Protein AF-A0A0M8SNJ6-F1 (afdb_monomer_lite)

pLDDT: mean 88.15, std 12.91, range [37.78, 97.06]

Radius of gyration: 13.15 Å; chains: 1; bounding box: 35×19×40 Å

Foldseek 3Di:
DDDDFDKDKDKDFDQEDVVQVVVVVVLQQAFPWPDDWDWDDDPPDHGIITIIITGNVHGHPND

Structure (mmCIF, N/CA/C/O backbone):
data_AF-A0A0M8SNJ6-F1
#
_entry.id   AF-A0A0M8SNJ6-F1
#
loop_
_atom_site.group_PDB
_atom_site.id
_atom_site.type_symbol
_atom_site.label_atom_id
_atom_site.label_alt_id
_atom_site.label_comp_id
_atom_site.label_asym_id
_atom_site.label_entity_id
_atom_site.label_seq_id
_atom_site.pdbx_PDB_ins_code
_atom_site.Cartn_x
_atom_site.Cartn_y
_atom_site.Cartn_z
_atom_site.occupancy
_atom_site.B_iso_or_equiv
_atom_site.auth_seq_id
_atom_site.auth_comp_id
_atom_site.auth_asym_id
_atom_site.auth_atom_id
_atom_site.pdbx_PDB_model_num
ATOM 1 N N . MET A 1 1 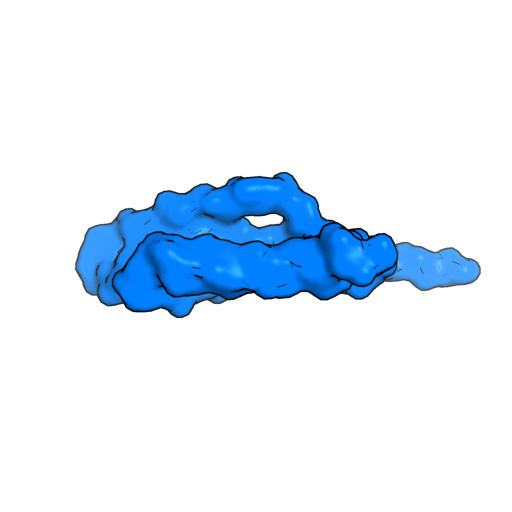? 8.930 -11.231 -30.096 1.00 37.78 1 MET A N 1
ATOM 2 C CA . MET A 1 1 ? 9.212 -10.822 -28.706 1.00 37.78 1 MET A CA 1
ATOM 3 C C . MET A 1 1 ? 7.902 -10.342 -28.111 1.00 37.78 1 MET A C 1
ATOM 5 O O . MET A 1 1 ? 7.422 -9.302 -28.531 1.00 37.78 1 MET A O 1
ATOM 9 N N . VAL A 1 2 ? 7.254 -11.145 -27.265 1.00 43.84 2 VAL A N 1
ATOM 10 C CA . VAL A 1 2 ? 6.001 -10.734 -26.613 1.00 43.84 2 VAL A CA 1
ATOM 11 C C . VAL A 1 2 ? 6.393 -9.965 -25.357 1.00 43.84 2 VAL A C 1
ATOM 13 O O . VAL A 1 2 ? 6.870 -10.559 -24.390 1.00 43.84 2 VAL A O 1
ATOM 16 N N . VAL A 1 3 ? 6.266 -8.643 -25.396 1.00 52.34 3 VAL A N 1
ATOM 17 C CA . VAL A 1 3 ? 6.324 -7.820 -24.188 1.00 52.34 3 VAL A CA 1
ATOM 18 C C . VAL A 1 3 ? 4.939 -7.933 -23.560 1.00 52.34 3 VAL A C 1
ATOM 20 O O . VAL A 1 3 ? 3.963 -7.453 -24.122 1.00 52.34 3 VAL A O 1
ATOM 23 N N . LEU A 1 4 ? 4.827 -8.688 -22.469 1.00 54.97 4 LEU A N 1
ATOM 24 C CA . LEU A 1 4 ? 3.631 -8.659 -21.631 1.00 54.97 4 LEU A CA 1
ATOM 25 C C . LEU A 1 4 ? 3.850 -7.546 -20.610 1.00 54.97 4 LEU A C 1
ATOM 27 O O . LEU A 1 4 ? 4.633 -7.742 -19.677 1.00 54.97 4 LEU A O 1
ATOM 31 N N . ASP A 1 5 ? 3.204 -6.400 -20.805 1.00 69.31 5 ASP A N 1
ATOM 32 C CA . ASP A 1 5 ? 3.124 -5.333 -19.806 1.00 69.31 5 ASP A CA 1
ATOM 33 C C . ASP A 1 5 ? 2.240 -5.834 -18.652 1.00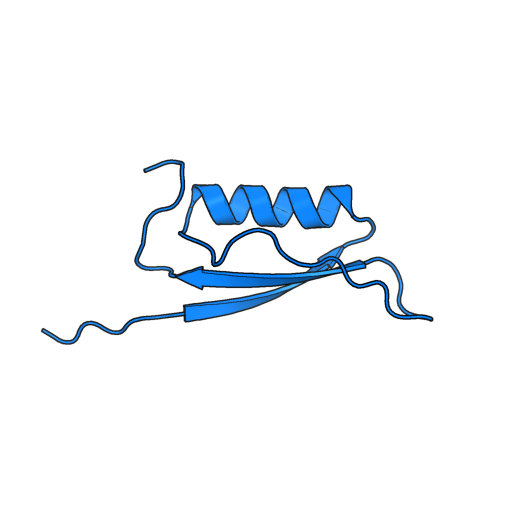 69.31 5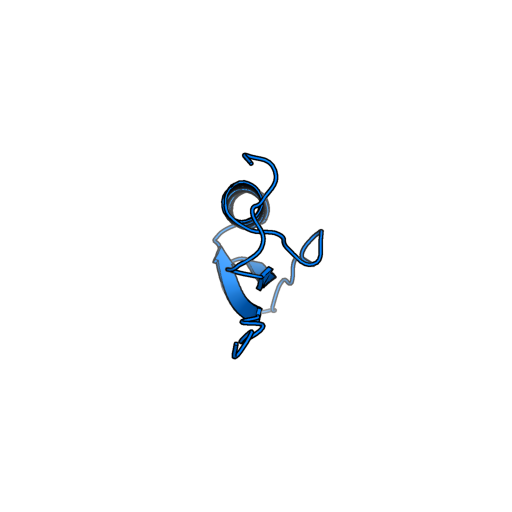 ASP A C 1
ATOM 35 O O . ASP A 1 5 ? 1.018 -5.930 -18.778 1.00 69.31 5 ASP A O 1
ATOM 39 N N . ILE A 1 6 ? 2.863 -6.270 -17.551 1.00 82.56 6 ILE A N 1
ATOM 40 C CA . ILE A 1 6 ? 2.154 -6.846 -16.401 1.00 82.56 6 ILE A CA 1
ATOM 41 C C . ILE A 1 6 ? 2.000 -5.758 -15.344 1.00 82.56 6 ILE A C 1
ATOM 43 O O . ILE A 1 6 ? 2.928 -5.477 -14.585 1.00 82.56 6 ILE A O 1
ATOM 47 N N . LEU A 1 7 ? 0.798 -5.190 -15.285 1.00 89.88 7 LEU A N 1
ATOM 48 C CA . LEU A 1 7 ? 0.366 -4.307 -14.211 1.00 89.88 7 LEU A CA 1
ATOM 49 C C . LEU A 1 7 ? -0.378 -5.125 -13.154 1.00 89.88 7 LEU A C 1
ATOM 51 O O . LEU A 1 7 ? -1.384 -5.769 -13.462 1.00 89.88 7 LEU A O 1
ATOM 55 N N . VAL A 1 8 ? 0.089 -5.078 -11.909 1.00 91.38 8 VAL A N 1
ATOM 56 C CA . VAL A 1 8 ? -0.623 -5.667 -10.768 1.00 91.38 8 VAL A CA 1
ATOM 57 C C . VAL A 1 8 ? -1.265 -4.586 -9.915 1.00 91.38 8 VAL A C 1
ATOM 59 O O . VAL A 1 8 ? -0.732 -3.486 -9.771 1.00 91.38 8 VAL A O 1
ATOM 62 N N . VAL A 1 9 ? -2.420 -4.915 -9.340 1.00 93.50 9 VAL A N 1
ATOM 63 C CA . VAL A 1 9 ? -3.142 -4.044 -8.411 1.00 93.50 9 V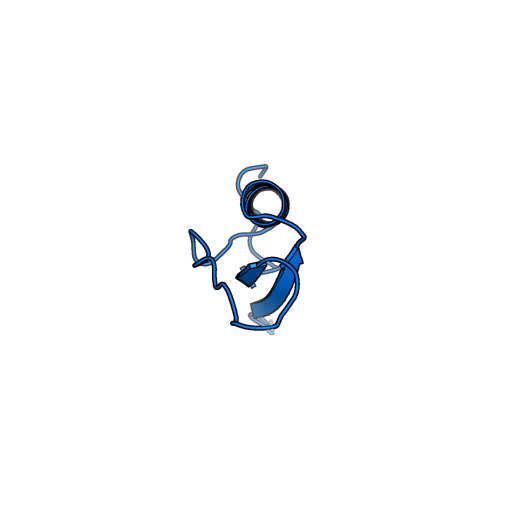AL A CA 1
ATOM 64 C C . VAL A 1 9 ? -3.136 -4.703 -7.043 1.00 93.50 9 VAL A C 1
ATOM 66 O O . VAL A 1 9 ? -3.703 -5.782 -6.878 1.00 93.50 9 VAL A O 1
ATOM 69 N N . LEU A 1 10 ? -2.508 -4.050 -6.069 1.00 92.75 10 LEU A N 1
ATOM 70 C CA . LEU A 1 10 ? -2.514 -4.480 -4.677 1.00 92.75 10 LEU A CA 1
ATOM 71 C C . LEU A 1 10 ? -3.488 -3.599 -3.899 1.00 92.75 10 LEU A C 1
ATOM 73 O O . LEU A 1 10 ? -3.312 -2.381 -3.829 1.00 92.75 10 LEU A O 1
ATOM 77 N N . ASP A 1 11 ? -4.518 -4.212 -3.322 1.00 94.62 11 ASP A N 1
ATOM 78 C CA . ASP A 1 11 ? -5.385 -3.564 -2.339 1.00 94.62 11 ASP A CA 1
ATOM 79 C C . ASP A 1 11 ? -4.904 -3.994 -0.947 1.00 94.62 11 ASP A C 1
ATOM 81 O O . ASP A 1 11 ? -4.918 -5.177 -0.606 1.00 94.62 11 ASP A O 1
ATOM 85 N N . ILE A 1 12 ? -4.367 -3.040 -0.191 1.00 94.06 12 ILE A N 1
ATOM 86 C CA . ILE A 1 12 ? -3.643 -3.289 1.058 1.00 94.06 12 ILE A CA 1
ATOM 87 C C . ILE A 1 12 ? -4.486 -2.735 2.196 1.00 94.06 12 ILE A C 1
ATOM 89 O O . ILE A 1 12 ? -4.810 -1.550 2.190 1.00 94.06 12 ILE A O 1
ATOM 93 N N . THR A 1 13 ? -4.800 -3.576 3.181 1.00 96.19 13 THR A N 1
ATOM 94 C CA . THR A 1 13 ? -5.421 -3.155 4.444 1.00 96.19 13 THR A CA 1
ATOM 95 C C . THR A 1 13 ? -4.370 -3.151 5.547 1.00 96.19 13 THR A C 1
ATOM 97 O O . THR A 1 13 ? -3.667 -4.143 5.729 1.00 96.19 13 THR A O 1
ATOM 100 N N . ALA A 1 14 ? -4.273 -2.054 6.291 1.00 96.56 14 ALA A N 1
ATOM 101 C CA . ALA A 1 14 ? -3.334 -1.890 7.396 1.00 96.56 14 ALA A CA 1
ATOM 102 C C . ALA A 1 14 ? -4.027 -1.277 8.618 1.00 96.56 14 ALA A C 1
ATOM 104 O O . ALA A 1 14 ? -5.061 -0.624 8.491 1.00 96.56 14 ALA A O 1
ATOM 105 N N . ALA A 1 15 ? -3.455 -1.478 9.807 1.00 96.50 15 ALA A N 1
ATOM 106 C CA . ALA A 1 15 ? -4.020 -0.959 11.055 1.00 96.50 15 ALA A CA 1
ATOM 107 C C . ALA A 1 15 ? -4.088 0.579 11.080 1.00 96.50 15 ALA A C 1
ATOM 109 O O . ALA A 1 15 ? -5.023 1.156 11.634 1.00 96.50 15 ALA A O 1
ATOM 110 N N . ASP A 1 16 ? -3.120 1.235 10.446 1.00 95.12 16 ASP A N 1
ATOM 111 C CA . ASP A 1 16 ? -2.978 2.682 10.408 1.00 95.12 16 ASP A CA 1
ATOM 112 C C . ASP A 1 16 ? -2.319 3.143 9.099 1.00 95.12 16 ASP A C 1
ATOM 114 O O . ASP A 1 16 ? -1.824 2.354 8.289 1.00 95.12 16 ASP A O 1
ATOM 118 N N . GLU A 1 17 ? -2.347 4.455 8.895 1.00 95.62 17 GLU A N 1
ATOM 119 C CA . GLU A 1 17 ? -1.836 5.111 7.695 1.00 95.62 17 GLU A CA 1
ATOM 120 C C . GLU A 1 17 ? -0.322 4.984 7.533 1.00 95.62 17 GLU A C 1
ATOM 122 O O . GLU A 1 17 ? 0.143 4.757 6.419 1.00 95.62 17 GLU A O 1
ATOM 127 N N . ALA A 1 18 ? 0.443 5.066 8.624 1.00 96.44 18 ALA A N 1
ATOM 128 C CA . ALA A 1 18 ? 1.895 4.962 8.557 1.00 96.44 18 ALA A CA 1
ATOM 129 C C . ALA A 1 18 ? 2.314 3.556 8.108 1.00 96.44 18 ALA A C 1
ATOM 131 O O . ALA A 1 18 ? 3.170 3.420 7.237 1.00 96.44 18 ALA A O 1
ATOM 132 N N . THR A 1 19 ? 1.647 2.520 8.622 1.00 96.75 19 THR A N 1
ATOM 133 C CA . THR A 1 19 ? 1.853 1.133 8.185 1.00 96.75 19 THR A CA 1
ATOM 134 C C . THR A 1 19 ? 1.500 0.945 6.704 1.00 96.75 19 THR A C 1
ATOM 136 O O . THR A 1 19 ? 2.267 0.328 5.966 1.00 96.75 19 THR A O 1
ATOM 139 N N . ALA A 1 20 ? 0.374 1.495 6.234 1.00 96.31 20 ALA A N 1
ATOM 140 C CA . ALA A 1 20 ? -0.012 1.400 4.823 1.00 96.31 20 ALA A CA 1
ATOM 141 C C . ALA A 1 20 ? 1.033 2.049 3.898 1.00 96.31 20 ALA A C 1
ATOM 143 O O . ALA A 1 20 ? 1.450 1.451 2.906 1.00 96.31 20 ALA A O 1
ATOM 144 N N . LEU A 1 21 ? 1.484 3.256 4.249 1.00 94.44 21 LEU A N 1
ATOM 145 C CA . LEU A 1 21 ? 2.474 4.000 3.472 1.00 94.44 21 LEU A CA 1
ATOM 146 C C . LEU A 1 21 ? 3.861 3.347 3.523 1.00 94.44 21 LEU A C 1
ATOM 148 O O . LEU A 1 21 ? 4.560 3.356 2.516 1.00 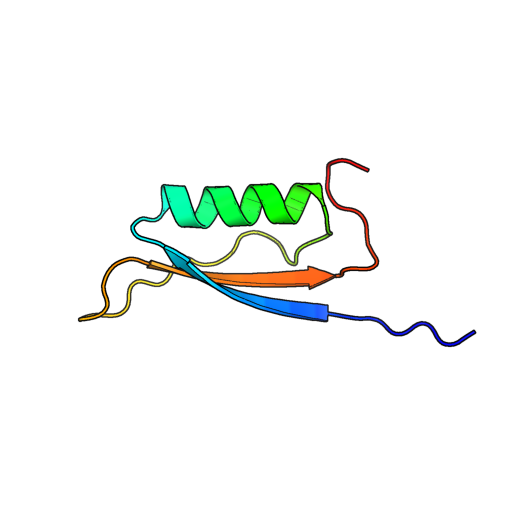94.44 21 LEU A O 1
ATOM 152 N N . ALA A 1 22 ? 4.243 2.719 4.639 1.00 95.81 22 ALA A N 1
ATOM 153 C CA . ALA A 1 22 ? 5.477 1.938 4.715 1.00 95.81 22 ALA A CA 1
ATOM 154 C C . ALA A 1 22 ? 5.475 0.773 3.712 1.00 95.81 22 ALA A C 1
ATOM 156 O O . ALA A 1 22 ? 6.452 0.586 2.993 1.00 95.81 22 ALA A O 1
ATOM 157 N N . VAL A 1 23 ? 4.360 0.040 3.592 1.00 95.00 23 VAL A N 1
ATOM 158 C CA . VAL A 1 23 ? 4.228 -1.027 2.584 1.00 95.00 23 VAL A CA 1
ATOM 159 C C . VAL A 1 23 ? 4.338 -0.466 1.164 1.00 95.00 23 VAL A C 1
ATOM 161 O O . VAL A 1 23 ? 5.018 -1.059 0.330 1.00 95.00 23 VAL A O 1
ATOM 164 N N . GLN A 1 24 ? 3.708 0.677 0.874 1.00 94.50 24 GLN A N 1
ATOM 165 C CA . GLN A 1 24 ? 3.842 1.326 -0.433 1.00 94.50 24 GLN A CA 1
ATOM 166 C C . GLN A 1 24 ? 5.304 1.693 -0.741 1.00 94.50 24 GLN A C 1
ATOM 168 O O . GLN A 1 24 ? 5.780 1.374 -1.828 1.00 94.50 24 GLN A O 1
ATOM 173 N N . SER A 1 25 ? 6.017 2.308 0.207 1.00 94.38 25 SER A N 1
ATOM 174 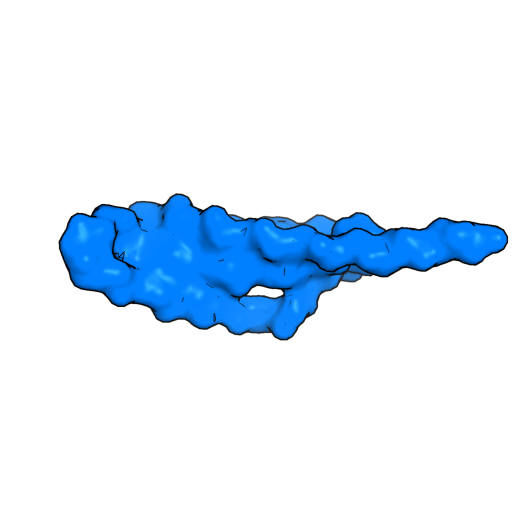C CA . SER A 1 25 ? 7.429 2.678 0.045 1.00 94.38 25 SER A CA 1
ATOM 175 C C . SER A 1 25 ? 8.331 1.468 -0.199 1.00 94.38 25 SER A C 1
ATOM 177 O O . SER A 1 25 ? 9.282 1.552 -0.970 1.00 94.38 25 SER A O 1
ATOM 179 N N . GLU A 1 26 ? 8.046 0.325 0.429 1.00 94.38 26 GLU A N 1
ATOM 180 C CA . GLU A 1 26 ? 8.757 -0.922 0.132 1.00 94.38 26 GLU A CA 1
ATOM 181 C C . GLU A 1 26 ? 8.487 -1.382 -1.303 1.00 94.38 26 GLU A C 1
ATOM 183 O O . GLU A 1 26 ? 9.425 -1.672 -2.039 1.00 94.38 26 GLU A O 1
ATOM 188 N N . LEU A 1 27 ? 7.229 -1.381 -1.755 1.00 93.19 27 LEU A N 1
ATOM 189 C CA . LEU A 1 27 ? 6.887 -1.751 -3.135 1.00 93.19 27 LEU A CA 1
ATOM 190 C C . LEU A 1 27 ? 7.565 -0.843 -4.173 1.00 93.19 27 LEU A C 1
ATOM 192 O O . LEU A 1 27 ? 7.997 -1.333 -5.214 1.00 93.19 27 LEU A O 1
ATOM 196 N N . GLU A 1 28 ? 7.689 0.450 -3.876 1.00 93.69 28 GLU A N 1
ATOM 197 C CA . GLU A 1 28 ? 8.360 1.444 -4.724 1.00 93.69 28 GLU A CA 1
ATOM 198 C C . GLU A 1 28 ? 9.863 1.213 -4.879 1.00 93.69 28 GLU A C 1
ATOM 200 O O . GLU A 1 28 ? 10.434 1.597 -5.900 1.00 93.69 28 GLU A O 1
ATOM 205 N N . GLN A 1 29 ? 10.511 0.568 -3.906 1.00 93.50 29 GLN A N 1
ATOM 206 C CA . GLN A 1 29 ? 11.923 0.204 -4.024 1.00 93.50 29 GLN A CA 1
ATOM 207 C C . GLN A 1 29 ? 12.121 -0.887 -5.079 1.00 93.50 29 GLN A C 1
ATOM 209 O O . GLN A 1 29 ? 13.062 -0.814 -5.870 1.00 93.50 29 GLN A O 1
ATOM 214 N N . TRP A 1 30 ? 11.216 -1.868 -5.124 1.00 91.06 30 TRP A N 1
ATOM 215 C CA . TRP A 1 30 ? 11.318 -3.024 -6.017 1.00 91.06 30 TRP A CA 1
ATOM 216 C C . TRP A 1 30 ? 10.790 -2.738 -7.423 1.00 91.06 30 TRP A C 1
ATOM 218 O O . TRP A 1 30 ? 11.422 -3.120 -8.411 1.00 91.06 30 TRP A O 1
ATOM 228 N N . TRP A 1 31 ? 9.653 -2.046 -7.526 1.00 92.88 31 TRP A N 1
ATOM 229 C CA . TRP A 1 31 ? 8.933 -1.852 -8.783 1.00 92.88 31 TRP A CA 1
ATOM 230 C C . TRP A 1 31 ? 8.486 -0.411 -8.977 1.00 92.88 31 TRP A C 1
ATOM 232 O O . TRP A 1 31 ? 8.161 0.296 -8.026 1.00 92.88 31 TRP A O 1
ATOM 242 N N . ALA A 1 32 ? 8.390 0.014 -10.234 1.00 90.69 32 ALA A N 1
ATOM 243 C CA . ALA A 1 32 ? 7.746 1.277 -10.548 1.00 90.69 32 ALA A CA 1
ATOM 244 C C . ALA A 1 32 ? 6.262 1.217 -10.162 1.00 90.69 32 ALA A C 1
ATOM 246 O O . ALA A 1 32 ? 5.537 0.296 -10.553 1.00 90.69 32 ALA A O 1
ATOM 247 N N . THR A 1 33 ? 5.803 2.226 -9.426 1.00 89.00 33 THR A N 1
ATOM 248 C CA . THR A 1 33 ? 4.397 2.386 -9.047 1.00 89.00 33 THR A CA 1
ATOM 249 C C . THR A 1 33 ? 3.782 3.601 -9.736 1.00 89.00 33 THR A C 1
ATOM 251 O O . THR A 1 33 ? 4.481 4.501 -10.206 1.00 89.00 33 THR A O 1
ATOM 254 N N . SER A 1 34 ? 2.450 3.658 -9.792 1.00 82.56 34 SER A N 1
ATOM 255 C CA . SER A 1 34 ? 1.709 4.798 -10.353 1.00 82.56 34 SER A CA 1
ATOM 256 C C . SER A 1 34 ? 1.777 6.086 -9.510 1.00 82.56 34 SER A C 1
ATOM 258 O O . SER A 1 34 ? 1.071 7.045 -9.820 1.00 82.56 34 SER A O 1
ATOM 260 N N . GLY A 1 35 ? 2.582 6.113 -8.443 1.00 79.19 35 GLY A N 1
ATOM 261 C CA . GLY A 1 35 ? 2.704 7.230 -7.506 1.00 79.19 35 GLY A CA 1
ATOM 262 C C . GLY A 1 35 ? 1.893 7.053 -6.220 1.00 79.19 35 GLY A C 1
ATOM 263 O O . GLY A 1 35 ? 1.370 5.974 -5.940 1.00 79.19 35 GLY A O 1
ATOM 264 N N . ALA A 1 36 ? 1.802 8.140 -5.443 1.00 84.88 36 ALA A N 1
ATOM 265 C CA . ALA A 1 36 ? 1.251 8.145 -4.089 1.00 84.88 36 ALA A CA 1
ATOM 266 C C . ALA A 1 36 ? -0.155 7.526 -4.006 1.00 84.88 36 ALA A C 1
ATOM 268 O O . ALA A 1 36 ? -1.110 8.042 -4.595 1.00 84.88 36 ALA A O 1
ATOM 269 N N . ALA A 1 37 ? -0.295 6.438 -3.244 1.00 88.31 37 ALA A N 1
ATOM 270 C CA . ALA A 1 37 ? -1.583 5.790 -3.066 1.00 88.31 37 ALA A CA 1
ATOM 271 C C . ALA A 1 37 ? -2.503 6.636 -2.176 1.00 88.31 37 ALA A C 1
ATOM 273 O O . ALA A 1 37 ? -2.107 7.174 -1.143 1.00 88.31 37 ALA A O 1
ATOM 274 N N . THR A 1 38 ? -3.777 6.735 -2.557 1.00 93.06 38 THR A N 1
ATOM 275 C CA . THR A 1 38 ? -4.781 7.399 -1.721 1.00 93.06 38 THR A CA 1
ATOM 276 C C . THR A 1 38 ? -5.197 6.492 -0.569 1.00 93.06 38 THR A C 1
ATOM 278 O O . THR A 1 38 ? -5.695 5.383 -0.790 1.00 93.06 38 THR A O 1
ATOM 281 N N . VAL A 1 39 ? -5.059 7.002 0.652 1.00 95.81 39 VAL A N 1
ATOM 282 C CA . VAL A 1 39 ? -5.503 6.339 1.881 1.00 95.81 39 VAL A CA 1
ATOM 283 C C . VAL A 1 39 ? -7.013 6.488 2.028 1.00 95.81 39 VAL A C 1
ATOM 285 O O . VAL A 1 39 ? -7.554 7.593 2.032 1.00 95.81 39 VAL A O 1
ATOM 288 N N . ARG A 1 40 ? -7.709 5.360 2.165 1.00 96.12 40 ARG A N 1
ATOM 289 C CA . ARG A 1 40 ? -9.159 5.286 2.353 1.00 96.12 40 ARG A CA 1
ATOM 290 C C . ARG A 1 40 ? -9.475 4.729 3.734 1.00 96.12 40 ARG A C 1
ATOM 292 O O . ARG A 1 40 ? -8.952 3.691 4.129 1.00 96.12 40 ARG A O 1
ATOM 299 N N . ARG A 1 41 ? -10.378 5.397 4.447 1.00 95.38 41 ARG A N 1
ATOM 300 C CA . ARG A 1 41 ? -10.986 4.896 5.686 1.00 95.38 41 ARG A CA 1
ATOM 301 C C . ARG A 1 41 ? -12.431 4.522 5.384 1.00 95.38 41 ARG A C 1
ATOM 303 O O . ARG A 1 41 ? -13.212 5.383 4.986 1.00 95.38 41 ARG A O 1
ATOM 310 N N . THR A 1 42 ? -12.777 3.249 5.547 1.00 93.62 42 THR A N 1
ATOM 311 C CA . THR A 1 42 ? -14.152 2.771 5.363 1.00 93.62 42 THR A CA 1
ATOM 312 C C . THR A 1 42 ? -14.852 2.748 6.722 1.00 93.62 42 THR A C 1
ATOM 314 O O . THR A 1 42 ? -14.373 2.056 7.621 1.00 93.62 42 THR A O 1
ATOM 317 N N . PRO A 1 43 ? -15.971 3.473 6.908 1.00 92.31 43 PRO A N 1
ATOM 318 C CA . PRO A 1 43 ? -16.727 3.426 8.156 1.00 92.31 43 PRO A CA 1
ATOM 319 C C . PRO A 1 43 ? -17.100 1.988 8.534 1.00 92.31 43 PRO A C 1
ATOM 321 O O . PRO A 1 43 ? -17.616 1.240 7.707 1.00 92.31 43 PRO A O 1
ATOM 324 N N . GLY A 1 44 ? -16.824 1.602 9.780 1.00 91.88 44 GLY A N 1
ATOM 325 C CA . GLY A 1 44 ? -17.094 0.253 10.290 1.00 91.88 44 GLY A CA 1
ATOM 326 C C . GLY A 1 44 ? -16.049 -0.810 9.929 1.00 91.88 44 GLY A C 1
ATOM 327 O O . GLY A 1 44 ? -16.116 -1.907 10.476 1.00 91.88 44 GLY A O 1
ATOM 328 N N . ALA A 1 45 ? -15.067 -0.505 9.074 1.00 89.62 45 ALA A N 1
ATOM 329 C CA . ALA A 1 45 ? -13.926 -1.384 8.835 1.00 89.62 45 ALA A CA 1
ATOM 330 C C . ALA A 1 45 ? -12.764 -1.027 9.782 1.00 89.62 45 ALA A C 1
ATOM 332 O O . ALA A 1 45 ? -12.503 0.159 10.006 1.00 89.62 45 ALA A O 1
ATOM 333 N N . PRO A 1 46 ? -12.043 -2.019 10.331 1.00 88.75 46 PRO A N 1
ATOM 334 C CA . PRO A 1 46 ? -10.831 -1.746 11.086 1.00 88.75 46 PRO A CA 1
ATOM 335 C C . PRO A 1 46 ? -9.711 -1.268 10.149 1.00 88.75 46 PRO A C 1
ATOM 337 O O . PRO A 1 46 ? -9.426 -1.902 9.133 1.00 88.75 46 PRO A O 1
ATOM 340 N N . GLY A 1 47 ? -9.055 -0.169 10.524 1.00 95.00 47 GLY A N 1
ATOM 341 C CA . GLY A 1 47 ? -7.852 0.328 9.857 1.00 95.00 47 GLY A CA 1
ATOM 342 C C . GLY A 1 47 ? -8.095 1.175 8.604 1.00 95.00 47 GLY A C 1
ATOM 343 O O . GLY A 1 47 ? -9.103 1.874 8.471 1.00 95.00 47 GLY A O 1
ATOM 344 N N . VAL A 1 48 ? -7.114 1.157 7.702 1.00 97.06 48 VAL A N 1
ATOM 345 C CA . VAL A 1 48 ? -7.090 1.929 6.455 1.00 97.06 48 VAL A CA 1
ATOM 346 C C . VAL A 1 48 ? -6.795 1.024 5.264 1.00 97.06 48 VAL A C 1
ATOM 348 O O . VAL A 1 48 ? -6.169 -0.024 5.406 1.00 97.06 48 VAL A O 1
ATOM 351 N N . GLN A 1 49 ? -7.214 1.456 4.080 1.00 96.94 49 GLN A N 1
ATOM 352 C CA . GLN A 1 49 ? -6.919 0.793 2.816 1.00 96.94 49 GLN A CA 1
ATOM 353 C C . GLN A 1 49 ? -6.146 1.719 1.884 1.00 96.94 49 GLN A C 1
ATOM 355 O O . GLN A 1 49 ? -6.494 2.892 1.747 1.00 96.94 49 GLN A O 1
ATOM 360 N N . ILE A 1 50 ? -5.159 1.179 1.179 1.00 96.38 50 ILE A N 1
ATOM 361 C CA . ILE A 1 50 ? -4.540 1.830 0.022 1.00 96.38 50 ILE A CA 1
ATOM 362 C C . ILE A 1 50 ? -4.648 0.920 -1.195 1.00 96.38 50 ILE A C 1
ATOM 364 O O . ILE A 1 50 ? -4.783 -0.297 -1.076 1.00 96.38 50 ILE A O 1
ATOM 368 N N . ARG A 1 51 ? -4.588 1.519 -2.383 1.00 95.50 51 ARG A N 1
ATOM 369 C CA . ARG A 1 51 ? -4.476 0.777 -3.638 1.00 95.50 51 ARG A CA 1
ATOM 370 C C . ARG A 1 51 ? -3.222 1.212 -4.373 1.00 95.50 51 ARG A C 1
ATOM 372 O O . ARG A 1 51 ? -3.087 2.396 -4.667 1.00 95.50 51 ARG A O 1
ATOM 379 N N . VAL A 1 52 ? -2.361 0.252 -4.684 1.00 94.62 52 VAL A N 1
ATOM 380 C CA . VAL A 1 52 ? -1.097 0.468 -5.393 1.00 94.62 52 VAL A CA 1
ATOM 381 C C . VAL A 1 52 ? -1.158 -0.254 -6.732 1.00 94.62 52 VAL A C 1
ATOM 383 O O . VAL A 1 52 ? -1.569 -1.413 -6.798 1.00 94.62 52 VAL A O 1
ATOM 386 N N . TYR A 1 53 ? -0.757 0.439 -7.795 1.00 93.00 53 TYR A N 1
ATOM 387 C CA . TYR A 1 53 ? -0.551 -0.150 -9.113 1.00 93.00 53 TYR A CA 1
ATOM 388 C C . TYR A 1 53 ? 0.952 -0.268 -9.340 1.00 93.00 53 TYR A C 1
ATOM 390 O O . TYR A 1 53 ? 1.644 0.750 -9.294 1.00 93.00 53 TYR A O 1
ATOM 398 N N . SER A 1 54 ? 1.439 -1.485 -9.573 1.00 92.12 54 SER A N 1
ATOM 399 C CA . SER A 1 54 ? 2.868 -1.773 -9.737 1.00 92.12 54 SER A CA 1
ATOM 400 C C . SER A 1 54 ? 3.137 -2.445 -11.078 1.00 92.12 54 SER A C 1
ATOM 402 O O . SER A 1 54 ? 2.471 -3.418 -11.438 1.00 92.12 54 SER A O 1
ATOM 404 N N . ASP A 1 55 ? 4.127 -1.935 -11.804 1.00 92.38 55 ASP A N 1
ATOM 405 C CA . ASP A 1 55 ? 4.661 -2.562 -13.011 1.00 92.38 55 ASP A CA 1
ATOM 406 C C . ASP A 1 55 ? 5.837 -3.462 -12.626 1.00 92.38 55 ASP A C 1
ATOM 408 O O . ASP A 1 55 ? 6.931 -2.990 -12.319 1.00 92.38 55 ASP A O 1
ATOM 412 N N . LEU A 1 56 ? 5.611 -4.777 -12.649 1.00 88.88 56 LEU A N 1
ATOM 413 C CA . LEU A 1 56 ? 6.594 -5.753 -12.170 1.00 88.88 56 LEU A CA 1
ATOM 414 C C . LEU A 1 56 ? 7.842 -5.863 -13.058 1.00 88.88 56 LEU A C 1
ATOM 416 O O . LEU A 1 56 ? 8.838 -6.450 -12.635 1.00 88.88 56 LEU A O 1
ATOM 420 N N . ARG A 1 57 ? 7.801 -5.353 -14.296 1.00 88.06 57 ARG A N 1
ATOM 421 C CA . ARG A 1 57 ? 8.958 -5.383 -15.206 1.00 88.06 57 ARG A CA 1
ATOM 422 C C . ARG A 1 57 ? 9.830 -4.146 -15.089 1.00 88.06 57 ARG A C 1
ATOM 424 O O . ARG A 1 57 ? 10.971 -4.172 -15.553 1.00 88.06 57 ARG A O 1
ATOM 431 N N . ARG A 1 58 ? 9.305 -3.069 -14.513 1.00 86.12 58 ARG A N 1
ATOM 432 C CA . ARG A 1 58 ? 10.030 -1.815 -14.375 1.00 86.12 58 ARG A CA 1
ATOM 433 C C . ARG A 1 58 ? 10.579 -1.709 -12.965 1.00 86.12 58 ARG A C 1
ATOM 435 O O . ARG A 1 58 ? 9.825 -1.698 -12.000 1.00 86.12 58 ARG A O 1
ATOM 442 N N . ALA A 1 59 ? 11.900 -1.633 -12.866 1.00 88.69 59 ALA A N 1
ATOM 443 C CA . ALA A 1 59 ? 12.569 -1.520 -11.584 1.00 88.69 59 ALA A CA 1
ATOM 444 C C . ALA A 1 59 ? 12.180 -0.212 -10.870 1.00 88.69 59 ALA A C 1
ATOM 446 O O . ALA A 1 59 ? 11.913 0.809 -11.516 1.00 88.69 59 ALA A O 1
ATOM 447 N N . GLY A 1 60 ? 12.090 -0.298 -9.545 1.00 87.31 60 GLY A N 1
ATOM 448 C CA . GLY A 1 60 ? 11.759 0.810 -8.658 1.00 87.31 60 GLY A CA 1
ATOM 449 C C . GLY A 1 60 ? 12.938 1.747 -8.391 1.00 87.31 60 GLY A C 1
ATOM 450 O O . GLY A 1 60 ? 13.915 1.790 -9.136 1.00 87.31 60 GLY A O 1
ATOM 451 N N . THR A 1 61 ? 12.860 2.511 -7.307 1.00 83.75 61 THR A N 1
ATOM 452 C CA . THR A 1 61 ? 13.887 3.495 -6.916 1.00 83.75 61 THR A CA 1
ATOM 453 C C . THR A 1 61 ? 15.202 2.886 -6.427 1.00 83.75 61 THR A C 1
ATOM 455 O O . THR A 1 61 ? 16.172 3.623 -6.274 1.00 83.75 61 THR A O 1
ATOM 458 N N . GLN A 1 62 ? 15.262 1.571 -6.196 1.00 72.56 62 GLN A N 1
ATOM 459 C CA . GLN A 1 62 ? 16.488 0.871 -5.795 1.00 72.56 62 GLN A CA 1
ATOM 460 C C . GLN A 1 62 ? 17.346 0.393 -6.993 1.00 72.56 62 GLN A C 1
ATOM 462 O O . GLN A 1 62 ? 18.389 -0.220 -6.778 1.00 72.56 62 GLN A O 1
ATOM 467 N N . ALA A 1 63 ? 16.909 0.648 -8.233 1.00 54.84 63 ALA A N 1
ATOM 468 C CA . ALA A 1 63 ? 17.538 0.167 -9.470 1.00 54.84 63 ALA A CA 1
ATOM 469 C C . ALA A 1 63 ? 18.849 0.869 -9.854 1.00 54.84 63 ALA A C 1
ATOM 471 O O . ALA A 1 63 ? 18.910 2.117 -9.762 1.00 54.84 63 ALA A O 1
#

Secondary structure (DSSP, 8-state):
------EEEEEEEESSHHHHHHHHHHHHHHEEESSSPPPB--TTSSSEEEEEEEEEEEE-TT-

Sequence (63 aa):
MVVLDILVVLDITAADEATALAVQSELEQWWATSGAATVRRTPGAPGVQIRVYSDLRRAGTQA